Protein AF-A0A951ANA3-F1 (afdb_monomer_lite)

Radius of gyration: 14.76 Å; chains: 1; bounding box: 33×22×39 Å

pLDDT: mean 92.09, std 9.05, range [45.47, 97.69]

Foldseek 3Di:
DDDADPLLLLQL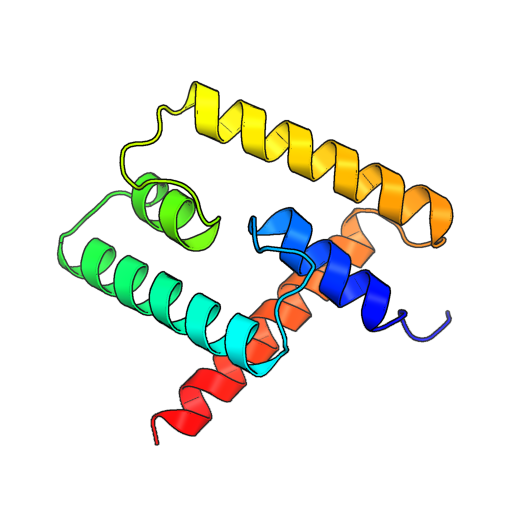LCLQLVHDSPDDPVRVLVLQVVLVVVLVVCVVVVHDPQLSSCSRSVHDSPDDPVRVVVSNVVSVVVLVVSCVVRVDDSVRSVVSNVVVSVVSVVVVVVVVD

Sequence (113 aa):
MGIPDAYLVRTAFLTKYGYSPDLTYDEILCEFQRRYDRAQTLRAENAGLHRMMLIIEGMTESAPKEEAAREREVRKLRLRGLTEKSGYGVTELDQMVEGYAARLEAEWIQRMR

Structure (mmCIF, N/CA/C/O backbone):
data_AF-A0A951ANA3-F1
#
_entry.id   AF-A0A951ANA3-F1
#
loop_
_atom_site.group_PDB
_atom_site.id
_atom_site.type_symbol
_atom_site.label_atom_id
_atom_site.label_alt_id
_atom_site.label_comp_id
_atom_site.label_asym_id
_atom_site.label_entity_id
_atom_site.label_seq_id
_atom_site.pdbx_PDB_ins_code
_atom_site.Cartn_x
_atom_site.Cartn_y
_atom_site.Cartn_z
_atom_site.occupancy
_atom_site.B_iso_or_equiv
_atom_site.auth_seq_id
_atom_site.auth_comp_id
_atom_site.auth_asym_id
_atom_site.auth_atom_id
_atom_site.pdbx_PDB_model_num
ATOM 1 N N . MET A 1 1 ? -16.125 -13.824 18.772 1.00 45.47 1 MET A N 1
ATOM 2 C CA . MET A 1 1 ? -15.296 -12.882 17.993 1.00 45.47 1 MET A CA 1
ATOM 3 C C . MET A 1 1 ? -16.221 -12.189 17.011 1.00 45.47 1 MET A C 1
ATOM 5 O O . MET A 1 1 ? -16.972 -12.886 16.341 1.00 45.47 1 MET A O 1
ATOM 9 N N . GLY A 1 2 ? -16.288 -10.856 17.048 1.00 52.50 2 GLY A N 1
ATOM 10 C CA . GLY A 1 2 ? -17.157 -10.083 16.156 1.00 52.50 2 GLY A CA 1
ATOM 11 C C . GLY A 1 2 ? -16.648 -10.130 14.717 1.00 52.50 2 GLY A C 1
ATOM 12 O O . GLY A 1 2 ? -15.472 -10.394 14.488 1.00 52.50 2 GLY A O 1
ATOM 13 N N . ILE A 1 3 ? -17.534 -9.901 13.750 1.00 57.34 3 ILE A N 1
ATOM 14 C CA . ILE A 1 3 ? -17.121 -9.685 12.361 1.00 57.34 3 ILE A CA 1
ATOM 15 C C . ILE A 1 3 ? -16.296 -8.385 12.342 1.00 57.34 3 ILE A C 1
ATOM 17 O O . ILE A 1 3 ? -16.769 -7.385 12.893 1.00 57.34 3 ILE A O 1
ATOM 21 N N . PRO A 1 4 ? -15.084 -8.375 11.761 1.00 62.31 4 PRO A N 1
ATOM 22 C CA . PRO A 1 4 ? -14.283 -7.164 11.645 1.00 62.31 4 PRO A CA 1
ATOM 23 C C . PRO A 1 4 ? -15.065 -6.074 10.940 1.00 62.31 4 PRO A C 1
ATOM 25 O O . PRO A 1 4 ? -15.692 -6.319 9.908 1.00 62.31 4 PRO A O 1
ATOM 28 N N . ASP A 1 5 ? -15.011 -4.866 1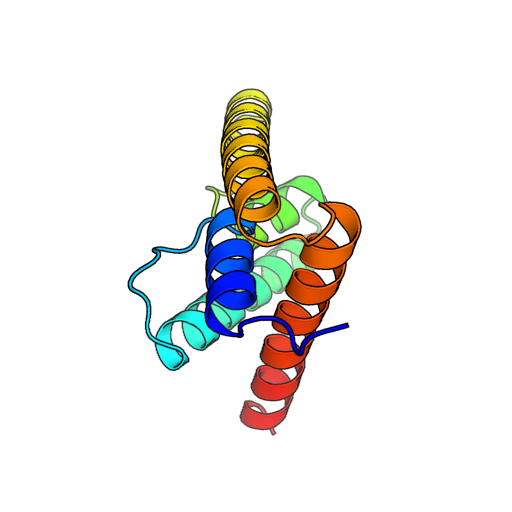1.493 1.00 81.94 5 ASP A N 1
ATOM 29 C CA . ASP A 1 5 ? -15.599 -3.709 10.845 1.00 81.94 5 ASP A CA 1
ATOM 30 C C . ASP A 1 5 ? -14.909 -3.516 9.484 1.00 81.94 5 ASP A C 1
ATOM 32 O O . ASP A 1 5 ? -13.702 -3.265 9.406 1.00 81.94 5 ASP A O 1
ATOM 36 N N . ALA A 1 6 ? -15.667 -3.666 8.395 1.00 87.06 6 ALA A N 1
ATOM 37 C CA . ALA A 1 6 ? -15.162 -3.487 7.037 1.00 87.06 6 ALA A CA 1
ATOM 38 C C . ALA A 1 6 ? -14.507 -2.105 6.862 1.00 87.06 6 ALA A C 1
ATOM 40 O O . ALA A 1 6 ? -13.539 -1.965 6.107 1.00 87.06 6 ALA A O 1
ATOM 41 N N . TYR A 1 7 ? -14.982 -1.104 7.608 1.00 90.69 7 TYR A N 1
ATOM 42 C CA . TYR A 1 7 ? -14.391 0.224 7.652 1.00 90.69 7 TYR A CA 1
ATOM 43 C C . TYR A 1 7 ? -12.991 0.223 8.284 1.00 90.69 7 TYR A C 1
ATOM 45 O O . TYR A 1 7 ? -12.081 0.865 7.750 1.00 90.69 7 TYR A O 1
ATOM 53 N N . LEU A 1 8 ? -12.777 -0.531 9.368 1.00 93.12 8 LEU A N 1
ATOM 54 C CA . LEU A 1 8 ? -11.465 -0.678 10.008 1.00 93.12 8 LEU A CA 1
ATOM 55 C C . LEU A 1 8 ? -10.457 -1.321 9.054 1.00 93.12 8 LEU A C 1
ATOM 57 O O . LEU A 1 8 ? -9.361 -0.790 8.877 1.00 93.12 8 LEU A O 1
ATOM 61 N N . VAL A 1 9 ? -10.835 -2.431 8.412 1.00 95.00 9 VAL A N 1
ATOM 62 C CA . VAL A 1 9 ? -9.948 -3.153 7.484 1.00 95.00 9 VAL A CA 1
ATOM 63 C C . VAL A 1 9 ? -9.595 -2.274 6.285 1.00 95.00 9 VAL A C 1
ATOM 65 O O . VAL A 1 9 ? -8.421 -2.174 5.929 1.00 95.00 9 VAL A O 1
ATOM 68 N N . ARG A 1 10 ? -10.579 -1.572 5.704 1.00 95.38 10 ARG A N 1
ATOM 69 C CA . ARG A 1 10 ? -10.335 -0.602 4.627 1.00 95.38 10 ARG A CA 1
ATOM 70 C C . ARG A 1 10 ? -9.378 0.496 5.090 1.00 95.38 10 ARG A C 1
ATOM 72 O O . ARG A 1 10 ? -8.385 0.758 4.425 1.00 95.38 10 ARG A O 1
ATOM 79 N N . THR A 1 11 ? -9.634 1.114 6.239 1.00 95.69 11 THR A N 1
ATOM 80 C CA . THR A 1 11 ? -8.791 2.201 6.770 1.00 95.69 11 THR A CA 1
ATOM 81 C C . THR A 1 11 ? -7.354 1.736 7.013 1.00 95.69 11 THR A C 1
ATOM 83 O O . THR A 1 11 ? -6.398 2.440 6.674 1.00 95.69 11 THR A O 1
ATOM 86 N N . ALA A 1 12 ? -7.186 0.531 7.557 1.00 96.12 12 ALA A N 1
ATOM 87 C CA . ALA A 1 12 ? -5.883 -0.077 7.775 1.00 96.12 12 ALA A CA 1
ATOM 88 C C . ALA A 1 12 ? -5.162 -0.377 6.452 1.00 96.12 12 ALA A C 1
ATOM 90 O O . ALA A 1 12 ? -3.983 -0.052 6.322 1.00 96.12 12 ALA A O 1
ATOM 91 N N . PHE A 1 13 ? -5.867 -0.901 5.445 1.00 97.50 13 PHE A N 1
ATOM 92 C CA . PHE A 1 13 ? -5.321 -1.115 4.103 1.00 97.50 13 PHE A CA 1
ATOM 93 C C . PHE A 1 13 ? -4.816 0.195 3.486 1.00 97.50 13 PHE A C 1
ATOM 95 O O . PHE A 1 13 ? -3.652 0.281 3.087 1.00 97.50 13 PHE A O 1
ATOM 102 N N . LEU A 1 14 ? -5.648 1.242 3.486 1.00 97.69 14 LEU A N 1
ATOM 103 C CA . LEU A 1 14 ? -5.275 2.540 2.918 1.00 97.69 14 LEU A CA 1
ATOM 104 C C . LEU A 1 14 ? -4.068 3.136 3.644 1.00 97.69 14 LEU A C 1
ATOM 106 O O . LEU A 1 14 ? -3.155 3.658 3.011 1.00 97.69 14 LEU A O 1
ATOM 110 N N . THR A 1 15 ? -4.018 2.985 4.969 1.00 97.00 15 THR A N 1
ATOM 111 C CA . THR A 1 15 ? -2.882 3.434 5.780 1.00 97.00 15 THR A CA 1
ATOM 112 C C . THR A 1 15 ? -1.610 2.658 5.447 1.00 97.00 15 THR A C 1
ATOM 114 O O . THR A 1 15 ? -0.567 3.272 5.231 1.00 97.00 15 THR A O 1
ATOM 117 N N . LYS A 1 16 ? -1.675 1.321 5.395 1.00 96.88 16 LYS A N 1
ATOM 118 C CA . LYS A 1 16 ? -0.516 0.448 5.154 1.00 96.88 16 LYS A CA 1
ATOM 119 C C . LYS A 1 16 ? 0.128 0.746 3.802 1.00 96.88 16 LYS A C 1
ATOM 121 O O . LYS A 1 16 ? 1.336 0.974 3.725 1.00 96.88 16 LYS A O 1
ATOM 126 N N . TYR A 1 17 ? -0.689 0.814 2.757 1.00 97.56 17 TYR A N 1
ATOM 127 C CA . TYR A 1 17 ? -0.208 0.995 1.392 1.00 97.56 17 TYR A CA 1
ATOM 128 C C . TYR A 1 17 ? -0.213 2.456 0.923 1.00 97.56 17 TYR A C 1
ATOM 130 O O . TYR A 1 17 ? -0.015 2.706 -0.259 1.00 97.56 17 TYR A O 1
ATOM 138 N N . GLY A 1 18 ? -0.424 3.436 1.806 1.00 96.75 18 GLY A N 1
ATOM 139 C CA . GLY A 1 18 ? -0.285 4.854 1.451 1.00 96.75 18 GLY A CA 1
ATOM 140 C C . GLY A 1 18 ? -1.291 5.336 0.402 1.00 96.75 18 GLY A C 1
ATOM 141 O O . GLY A 1 18 ? -0.921 6.016 -0.553 1.00 96.75 18 GLY A O 1
ATOM 142 N N . TYR A 1 19 ? -2.551 4.941 0.538 1.00 97.56 19 TYR A N 1
ATOM 143 C CA . TYR A 1 19 ? -3.655 5.480 -0.253 1.00 97.56 19 TYR A CA 1
ATOM 144 C C . TYR A 1 19 ? -4.270 6.690 0.462 1.00 97.56 19 TYR A C 1
ATOM 146 O O . TYR A 1 19 ? -4.185 6.811 1.687 1.00 97.56 19 TYR A O 1
ATOM 154 N N . SER A 1 20 ? -4.935 7.565 -0.295 1.00 95.44 20 SER A N 1
ATOM 155 C CA . SER A 1 20 ? -5.779 8.606 0.300 1.00 95.44 20 SER A CA 1
ATOM 156 C C . SER A 1 20 ? -6.980 7.964 1.024 1.00 95.44 20 SER A C 1
ATOM 158 O O . SER A 1 20 ? -7.570 7.018 0.491 1.00 95.44 20 SER A O 1
ATOM 160 N N . PRO A 1 21 ? -7.356 8.436 2.231 1.00 94.12 21 PRO A N 1
ATOM 161 C CA . PRO A 1 21 ? -8.473 7.870 2.998 1.00 94.12 21 PRO A CA 1
ATOM 162 C C . PRO A 1 21 ? -9.836 8.034 2.302 1.00 94.12 21 PRO A C 1
ATOM 164 O O . PRO A 1 21 ? -10.749 7.232 2.539 1.00 94.12 21 PRO A O 1
ATOM 167 N N . ASP A 1 22 ? -9.947 9.025 1.417 1.00 95.62 22 ASP A N 1
ATOM 168 C CA . ASP A 1 22 ? -11.203 9.455 0.796 1.00 95.62 22 ASP A CA 1
ATOM 169 C C . ASP A 1 22 ? -11.539 8.703 -0.502 1.00 95.62 22 ASP A C 1
ATOM 171 O O . ASP A 1 22 ? -12.609 8.908 -1.067 1.00 95.62 22 ASP A O 1
ATOM 175 N N . LEU A 1 23 ? -10.658 7.810 -0.972 1.00 95.81 23 LEU A N 1
ATOM 176 C CA . LEU A 1 23 ? -10.861 7.091 -2.233 1.00 95.81 23 LEU A CA 1
ATOM 177 C C . LEU A 1 23 ? -12.064 6.151 -2.173 1.00 95.81 23 LEU A C 1
ATOM 179 O O . LEU A 1 23 ? -12.160 5.283 -1.309 1.00 95.81 23 LEU A O 1
ATOM 183 N N . THR A 1 24 ? -12.952 6.237 -3.144 1.00 96.31 24 THR A N 1
ATOM 184 C CA . THR A 1 24 ? -14.004 5.244 -3.359 1.00 96.31 24 THR A CA 1
ATOM 185 C C . THR A 1 24 ? -13.420 3.856 -3.648 1.00 96.31 24 THR A C 1
ATOM 187 O O . THR A 1 24 ? -12.230 3.694 -3.918 1.00 96.31 24 THR A O 1
ATOM 190 N N . TYR A 1 25 ? -14.256 2.818 -3.585 1.00 94.12 25 TYR A N 1
ATOM 191 C CA . TYR A 1 25 ? -13.808 1.453 -3.871 1.00 94.12 25 TYR A CA 1
ATOM 192 C C . TYR A 1 25 ? -13.232 1.301 -5.287 1.00 94.12 25 TYR A C 1
ATOM 194 O O . TYR A 1 25 ? -12.159 0.725 -5.448 1.00 94.12 25 TYR A O 1
ATOM 202 N N . ASP A 1 26 ? -13.897 1.871 -6.294 1.00 94.44 26 ASP A N 1
ATOM 203 C CA . ASP A 1 26 ? -13.415 1.818 -7.676 1.00 94.44 26 ASP A CA 1
ATOM 204 C C . ASP A 1 26 ? -12.089 2.571 -7.847 1.00 94.44 26 ASP A C 1
ATOM 206 O O . ASP A 1 26 ? -11.195 2.090 -8.539 1.00 94.44 26 ASP A O 1
ATOM 210 N N . GLU A 1 27 ? -11.907 3.710 -7.172 1.00 96.94 27 GLU A N 1
ATOM 211 C CA . GLU A 1 27 ? -10.627 4.429 -7.184 1.00 96.94 27 GLU A CA 1
ATOM 212 C C . GLU A 1 27 ? -9.507 3.628 -6.510 1.00 96.94 27 GLU A C 1
ATOM 214 O O . GLU A 1 27 ? -8.382 3.607 -7.012 1.00 96.94 27 GLU A O 1
ATOM 219 N N . ILE A 1 28 ? -9.809 2.930 -5.408 1.00 97.38 28 ILE A N 1
ATOM 220 C CA . ILE A 1 28 ? -8.864 2.011 -4.762 1.00 97.38 28 ILE A CA 1
ATOM 221 C C . ILE A 1 28 ? -8.454 0.911 -5.740 1.00 97.38 28 ILE A C 1
ATOM 223 O O . ILE A 1 28 ? -7.263 0.632 -5.865 1.00 97.38 28 ILE A O 1
ATOM 227 N N . LEU A 1 29 ? -9.411 0.302 -6.441 1.00 96.00 29 LEU A N 1
ATOM 228 C CA . LEU A 1 29 ? -9.134 -0.778 -7.382 1.00 96.00 29 LEU A CA 1
ATOM 229 C C . LEU A 1 29 ? -8.315 -0.297 -8.590 1.00 96.00 29 LEU A C 1
ATOM 231 O O . LEU A 1 29 ? -7.346 -0.954 -8.967 1.00 96.00 29 LEU A O 1
ATOM 235 N N . CYS A 1 30 ? -8.644 0.868 -9.155 1.00 95.81 30 CYS A N 1
ATOM 236 C CA . CYS A 1 30 ? -7.880 1.483 -10.243 1.00 95.81 30 CYS A CA 1
ATOM 237 C C . CYS A 1 30 ? -6.430 1.776 -9.831 1.00 95.81 30 CYS A C 1
ATOM 239 O O . CYS A 1 30 ? -5.491 1.479 -10.572 1.00 95.81 30 CYS A O 1
ATOM 241 N N . GLU A 1 31 ? -6.228 2.340 -8.641 1.00 97.12 31 GLU A N 1
ATOM 242 C CA . GLU A 1 31 ? -4.894 2.639 -8.119 1.00 97.12 31 GLU A CA 1
ATOM 243 C C . GLU A 1 31 ? -4.117 1.358 -7.774 1.00 97.12 31 GLU A C 1
ATOM 245 O O . GLU A 1 31 ? -2.917 1.273 -8.049 1.00 97.12 31 GLU A O 1
ATOM 250 N N . PHE A 1 32 ? -4.797 0.340 -7.240 1.00 96.88 32 PHE A N 1
ATOM 251 C CA . PHE A 1 32 ? -4.225 -0.985 -7.010 1.00 96.88 32 PHE A CA 1
ATOM 252 C C . PHE A 1 32 ? -3.701 -1.577 -8.317 1.00 96.88 32 P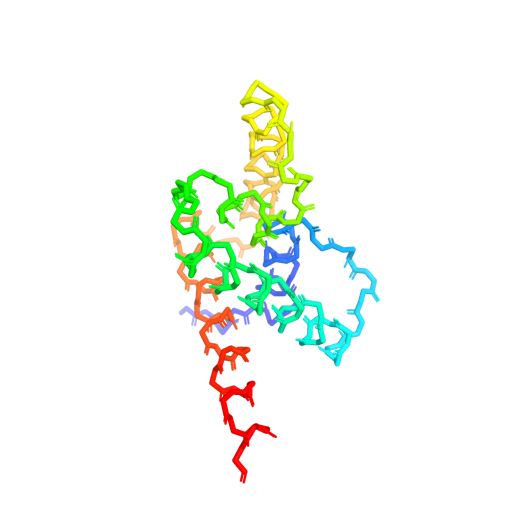HE A C 1
ATOM 254 O O . PHE A 1 32 ? -2.515 -1.896 -8.412 1.00 96.88 32 PHE A O 1
ATOM 261 N N . GLN A 1 33 ? -4.543 -1.629 -9.351 1.00 95.50 33 GLN A N 1
ATOM 262 C CA . GLN A 1 33 ? -4.152 -2.106 -10.673 1.00 95.50 33 GLN A CA 1
ATOM 263 C C . GLN A 1 33 ? -2.956 -1.318 -11.222 1.00 95.50 33 GLN A C 1
ATOM 265 O O . GLN A 1 33 ? -1.938 -1.911 -11.573 1.00 95.50 33 GLN A O 1
ATOM 270 N N . ARG A 1 34 ? -3.018 0.021 -11.210 1.00 95.88 34 ARG A N 1
ATOM 271 C CA . ARG A 1 34 ? -1.938 0.885 -11.716 1.00 95.88 34 ARG A CA 1
ATOM 272 C C . ARG A 1 34 ? -0.587 0.570 -11.069 1.00 95.88 34 ARG A C 1
ATOM 274 O O . ARG A 1 34 ? 0.445 0.556 -11.745 1.00 95.88 34 ARG A O 1
ATOM 281 N N . ARG A 1 35 ? -0.571 0.338 -9.754 1.00 96.81 35 ARG A N 1
ATOM 282 C CA . ARG A 1 35 ? 0.656 0.018 -9.009 1.00 96.81 35 ARG A CA 1
ATOM 283 C C . ARG A 1 35 ? 1.177 -1.375 -9.338 1.00 96.81 35 ARG A C 1
ATOM 285 O O . ARG A 1 35 ? 2.384 -1.527 -9.524 1.00 96.81 35 ARG A O 1
ATOM 292 N N . TYR A 1 36 ? 0.301 -2.371 -9.438 1.00 94.88 36 TYR A N 1
ATOM 293 C CA . TYR A 1 36 ? 0.701 -3.738 -9.770 1.00 94.88 36 TYR A CA 1
ATOM 294 C C . TYR A 1 36 ? 1.170 -3.868 -11.224 1.00 94.88 36 TYR A C 1
ATOM 296 O O . TYR A 1 36 ? 2.210 -4.480 -11.457 1.00 94.88 36 TYR A O 1
ATOM 304 N N . ASP A 1 37 ? 0.518 -3.201 -12.178 1.00 94.75 37 ASP A N 1
ATOM 305 C CA . ASP A 1 37 ? 0.963 -3.121 -13.577 1.00 94.75 37 ASP A CA 1
ATOM 306 C C . ASP A 1 37 ? 2.362 -2.493 -13.682 1.00 94.75 37 ASP A C 1
ATOM 308 O O . ASP A 1 37 ? 3.263 -3.002 -14.365 1.00 94.75 37 ASP A O 1
ATOM 312 N N . ARG A 1 38 ? 2.603 -1.405 -12.933 1.00 96.50 38 ARG A N 1
ATOM 313 C CA . ARG A 1 38 ? 3.933 -0.785 -12.878 1.00 96.50 38 ARG A CA 1
ATOM 314 C C . ARG A 1 38 ? 4.964 -1.700 -12.216 1.00 96.50 38 ARG A C 1
ATOM 316 O O . ARG A 1 38 ? 6.085 -1.791 -12.716 1.00 96.50 38 ARG A O 1
ATOM 323 N N . ALA A 1 39 ? 4.611 -2.401 -11.139 1.00 95.50 39 ALA A N 1
ATOM 324 C CA . ALA A 1 39 ? 5.495 -3.373 -10.499 1.00 95.50 39 ALA A CA 1
ATOM 325 C C . ALA A 1 39 ? 5.839 -4.547 -11.436 1.00 95.50 39 ALA A C 1
ATOM 327 O O . ALA A 1 39 ? 6.990 -4.983 -11.468 1.00 95.50 39 ALA A O 1
ATOM 328 N N . GLN A 1 40 ? 4.892 -5.017 -12.253 1.00 94.44 40 GLN A N 1
ATOM 329 C CA . GLN A 1 40 ? 5.143 -6.035 -13.278 1.00 94.44 40 GLN A CA 1
ATOM 330 C C . GLN A 1 40 ? 6.084 -5.531 -14.376 1.00 94.44 40 GLN A C 1
ATOM 332 O O . GLN A 1 40 ? 7.005 -6.250 -14.763 1.00 94.44 40 GLN A O 1
ATOM 337 N N . THR A 1 41 ? 5.915 -4.285 -14.825 1.00 96.38 41 THR A N 1
ATOM 338 C CA . THR A 1 41 ? 6.836 -3.658 -15.788 1.00 96.38 41 THR A CA 1
ATOM 339 C C . THR A 1 41 ? 8.251 -3.591 -15.210 1.00 96.38 41 THR A C 1
ATOM 341 O O . THR A 1 41 ? 9.204 -4.036 -15.842 1.00 96.38 41 THR A O 1
ATOM 344 N N . LEU A 1 42 ? 8.388 -3.142 -13.958 1.00 96.00 42 LEU A N 1
ATOM 345 C CA . LEU A 1 42 ? 9.670 -3.119 -13.249 1.00 96.00 42 LEU A CA 1
ATOM 346 C C . LEU A 1 42 ? 10.293 -4.513 -13.117 1.00 96.00 42 LEU A C 1
ATOM 348 O O . LEU A 1 42 ? 11.503 -4.667 -13.272 1.00 96.00 42 LEU A O 1
ATOM 352 N N . ARG A 1 43 ? 9.479 -5.542 -12.865 1.00 95.62 43 ARG A N 1
ATOM 353 C CA . ARG A 1 43 ? 9.946 -6.931 -12.839 1.00 95.62 43 ARG A CA 1
ATOM 354 C C . ARG A 1 43 ? 10.509 -7.363 -14.194 1.00 95.62 43 ARG A C 1
ATOM 356 O O . ARG A 1 43 ? 11.569 -7.982 -14.224 1.00 95.62 43 ARG A O 1
ATOM 363 N N . ALA A 1 44 ? 9.826 -7.037 -15.292 1.00 96.75 44 ALA A N 1
ATOM 364 C CA . ALA A 1 44 ? 10.287 -7.337 -16.650 1.00 96.75 44 ALA A CA 1
ATOM 365 C C . ALA A 1 44 ? 11.589 -6.590 -17.004 1.00 96.75 44 ALA A C 1
ATOM 367 O O . ALA A 1 44 ? 12.438 -7.123 -17.714 1.00 96.75 44 ALA A O 1
ATOM 368 N N . GLU A 1 45 ? 11.789 -5.399 -16.437 1.00 96.56 45 GLU A N 1
ATOM 369 C CA . GLU A 1 45 ? 13.028 -4.614 -16.523 1.00 96.56 45 GLU A CA 1
ATOM 370 C C . GLU A 1 45 ? 14.153 -5.127 -15.592 1.00 96.56 45 GLU A C 1
ATOM 372 O O . GLU A 1 45 ? 15.214 -4.510 -15.509 1.00 96.56 45 GLU A O 1
ATOM 377 N N . ASN A 1 46 ? 13.958 -6.247 -14.882 1.00 95.50 46 ASN A N 1
ATOM 378 C CA . ASN A 1 46 ? 14.878 -6.785 -13.868 1.00 95.50 46 ASN A CA 1
ATOM 379 C C . ASN A 1 46 ? 15.175 -5.809 -12.713 1.00 95.50 46 ASN A C 1
ATOM 381 O O . ASN A 1 46 ? 16.255 -5.831 -12.114 1.00 95.50 46 ASN A O 1
ATOM 385 N N . ALA A 1 47 ? 14.219 -4.944 -12.367 1.00 93.88 47 ALA A N 1
ATOM 386 C CA . ALA A 1 47 ? 14.344 -4.092 -11.196 1.00 93.88 47 ALA A CA 1
ATOM 387 C C . ALA A 1 47 ? 14.378 -4.931 -9.907 1.00 93.88 47 ALA A C 1
ATOM 389 O O . ALA A 1 47 ? 13.679 -5.934 -9.755 1.00 93.88 47 ALA A O 1
ATOM 390 N N . GLY A 1 48 ? 15.172 -4.485 -8.933 1.00 92.94 48 GLY A N 1
ATOM 391 C CA . GLY A 1 48 ? 15.224 -5.126 -7.623 1.00 92.94 48 GLY A CA 1
ATOM 392 C C . GLY A 1 48 ? 13.894 -5.028 -6.869 1.00 92.94 48 GLY A C 1
ATOM 393 O O . GLY A 1 48 ? 13.166 -4.040 -6.996 1.00 92.94 48 GLY A O 1
ATOM 394 N N . LEU A 1 49 ? 13.630 -6.016 -6.005 1.00 92.75 49 LEU A N 1
ATOM 395 C CA . LEU A 1 49 ? 12.418 -6.107 -5.175 1.00 92.75 49 LEU A CA 1
ATOM 396 C C . LEU A 1 49 ? 12.082 -4.802 -4.446 1.00 92.75 49 LEU A C 1
ATOM 398 O O . LEU A 1 49 ? 10.921 -4.420 -4.361 1.00 92.75 49 LEU A O 1
ATOM 402 N N . HIS A 1 50 ? 13.101 -4.085 -3.975 1.00 93.00 50 HIS A N 1
ATOM 403 C CA . HIS A 1 50 ? 12.918 -2.809 -3.297 1.00 93.00 50 HIS A CA 1
ATOM 404 C C . HIS A 1 50 ? 12.139 -1.780 -4.135 1.00 93.00 50 HIS A C 1
ATOM 406 O O . HIS A 1 50 ? 11.213 -1.174 -3.607 1.00 93.00 50 HIS A O 1
ATOM 412 N N . ARG A 1 51 ? 12.454 -1.620 -5.430 1.00 95.06 51 ARG A N 1
ATOM 413 C CA . ARG A 1 51 ? 11.758 -0.665 -6.318 1.00 95.06 51 ARG A CA 1
ATOM 414 C C . ARG A 1 51 ? 10.303 -1.066 -6.539 1.00 95.06 51 ARG A C 1
ATOM 416 O O . ARG A 1 51 ? 9.426 -0.212 -6.490 1.00 95.06 51 ARG A O 1
ATOM 423 N N . MET A 1 52 ? 10.042 -2.361 -6.721 1.00 96.06 52 MET A N 1
ATOM 424 C CA . MET A 1 52 ? 8.673 -2.874 -6.847 1.00 96.06 52 MET A CA 1
ATOM 425 C C . MET A 1 52 ? 7.856 -2.605 -5.576 1.00 96.06 52 MET A C 1
ATOM 427 O O . MET A 1 52 ? 6.726 -2.134 -5.664 1.00 96.06 52 MET A O 1
ATOM 431 N N . MET A 1 53 ? 8.449 -2.830 -4.398 1.00 95.50 53 MET A N 1
ATOM 432 C CA . MET A 1 53 ? 7.786 -2.566 -3.118 1.00 95.50 53 MET A CA 1
ATOM 433 C C . MET A 1 53 ? 7.463 -1.085 -2.918 1.00 95.50 53 MET A C 1
ATOM 435 O O . MET A 1 53 ? 6.368 -0.782 -2.458 1.00 95.50 53 MET A O 1
ATOM 439 N N . LEU A 1 54 ? 8.361 -0.169 -3.305 1.00 97.06 54 LEU A N 1
ATOM 440 C CA . LEU A 1 54 ? 8.086 1.272 -3.233 1.00 97.06 54 LEU A CA 1
ATOM 441 C C . LEU A 1 54 ? 6.817 1.631 -4.013 1.00 97.06 54 LEU A C 1
ATOM 443 O O . LEU A 1 54 ? 5.937 2.288 -3.469 1.00 97.06 54 LEU A O 1
ATOM 447 N N . ILE A 1 55 ? 6.680 1.130 -5.243 1.00 97.44 55 ILE A N 1
ATOM 448 C CA . ILE A 1 55 ? 5.493 1.377 -6.070 1.00 97.44 55 ILE A CA 1
ATOM 449 C C . ILE A 1 55 ? 4.220 0.810 -5.431 1.00 97.44 55 ILE A C 1
ATOM 451 O O . ILE A 1 55 ? 3.213 1.514 -5.351 1.00 97.44 55 ILE A O 1
ATOM 455 N N . ILE A 1 56 ? 4.253 -0.438 -4.954 1.00 96.44 56 ILE A N 1
ATOM 456 C CA . ILE A 1 56 ? 3.091 -1.086 -4.317 1.00 96.44 56 ILE A CA 1
ATOM 457 C C . ILE A 1 56 ? 2.644 -0.296 -3.075 1.00 96.44 56 ILE A C 1
ATOM 459 O O . ILE A 1 56 ? 1.453 -0.049 -2.875 1.00 96.44 56 ILE A O 1
ATOM 463 N N . GLU A 1 57 ? 3.601 0.177 -2.280 1.00 96.25 57 GLU A N 1
ATOM 464 C CA . GLU A 1 57 ? 3.374 0.986 -1.079 1.00 96.25 57 GLU A CA 1
ATOM 465 C C . GLU A 1 57 ? 3.037 2.461 -1.376 1.00 96.25 57 GLU A C 1
ATOM 467 O O . GLU A 1 57 ? 2.937 3.266 -0.444 1.00 96.25 57 GLU A O 1
ATOM 472 N N . GLY A 1 58 ? 2.871 2.840 -2.648 1.00 96.06 58 GLY A N 1
ATOM 473 C CA . GLY A 1 58 ? 2.492 4.197 -3.049 1.00 96.06 58 GLY A CA 1
ATOM 474 C C . GLY A 1 58 ? 3.605 5.229 -2.896 1.00 96.06 58 GLY A C 1
ATOM 475 O O . GLY A 1 58 ? 3.327 6.420 -2.797 1.00 96.06 58 GLY A O 1
ATOM 476 N N . MET A 1 59 ? 4.857 4.783 -2.838 1.00 96.44 59 MET A N 1
ATOM 477 C CA . MET A 1 59 ? 6.040 5.633 -2.771 1.00 96.44 59 MET A CA 1
ATOM 478 C C . MET A 1 59 ? 6.645 5.839 -4.159 1.00 96.44 59 MET A C 1
ATOM 480 O O . MET A 1 59 ? 6.457 5.043 -5.083 1.00 96.44 59 MET A O 1
ATOM 484 N N . THR A 1 60 ? 7.424 6.907 -4.297 1.00 94.00 60 THR A N 1
ATOM 485 C CA . THR A 1 60 ? 8.200 7.177 -5.505 1.00 94.00 60 THR A CA 1
ATOM 486 C C . THR A 1 60 ? 9.229 6.073 -5.728 1.00 94.00 60 THR A C 1
ATOM 488 O O . THR A 1 60 ? 9.900 5.629 -4.801 1.00 94.00 60 THR A O 1
ATOM 491 N N . GLU A 1 61 ? 9.410 5.662 -6.978 1.00 92.44 61 GLU A N 1
ATOM 492 C CA . GLU A 1 61 ? 10.333 4.581 -7.339 1.00 92.44 61 GLU A CA 1
ATOM 493 C C . GLU A 1 61 ? 11.800 4.859 -6.960 1.00 92.44 61 GLU A C 1
ATOM 495 O O . GLU A 1 61 ? 12.578 3.939 -6.713 1.00 92.44 61 GLU A O 1
ATOM 500 N N . SER A 1 62 ? 12.166 6.142 -6.926 1.00 92.44 62 SER A N 1
ATOM 501 C CA . SER A 1 62 ? 13.488 6.661 -6.570 1.00 92.44 62 SER A CA 1
ATOM 502 C C . SER A 1 62 ? 13.599 7.099 -5.107 1.00 92.44 62 SER A C 1
ATOM 504 O O . SER A 1 62 ? 14.603 7.710 -4.739 1.00 92.44 62 SER A O 1
ATOM 506 N N . ALA A 1 63 ? 12.589 6.822 -4.273 1.00 93.88 63 ALA A N 1
ATOM 507 C CA . ALA A 1 63 ? 12.589 7.245 -2.878 1.00 93.88 63 ALA A CA 1
ATOM 508 C C . ALA A 1 63 ? 13.827 6.694 -2.136 1.00 93.88 63 ALA A C 1
ATOM 510 O O . ALA A 1 63 ? 14.098 5.487 -2.191 1.00 93.88 63 ALA A O 1
ATOM 511 N N . PRO A 1 64 ? 14.582 7.544 -1.415 1.00 93.88 64 PRO A N 1
ATOM 512 C CA . PRO A 1 64 ? 15.678 7.093 -0.571 1.00 93.88 64 PRO A CA 1
ATOM 513 C C . PRO A 1 64 ? 15.204 6.075 0.471 1.00 93.88 64 PRO A C 1
ATOM 515 O O . PRO A 1 64 ? 14.131 6.213 1.062 1.00 93.88 64 PRO A O 1
ATOM 518 N N . LYS A 1 65 ? 16.042 5.075 0.771 1.00 93.06 65 LYS A N 1
ATOM 519 C CA . LYS A 1 65 ? 15.717 4.013 1.743 1.00 93.06 65 LYS A CA 1
ATOM 520 C C . LYS A 1 65 ? 15.282 4.559 3.104 1.00 93.06 65 LYS A C 1
ATOM 522 O O . LYS A 1 65 ? 14.378 4.007 3.721 1.00 93.06 65 LYS A O 1
ATOM 527 N N . GLU A 1 66 ? 15.921 5.629 3.562 1.00 95.38 66 GLU A N 1
ATOM 528 C CA . GLU A 1 66 ? 15.641 6.282 4.845 1.00 95.38 66 GLU A CA 1
ATOM 529 C C . GLU A 1 66 ? 14.286 6.994 4.857 1.00 95.38 66 GLU A C 1
ATOM 531 O O . GLU A 1 66 ? 13.598 7.010 5.875 1.00 95.38 66 GLU A O 1
ATOM 536 N N . GLU A 1 67 ? 13.879 7.582 3.733 1.00 95.25 67 GLU A N 1
ATOM 537 C CA . GLU A 1 67 ? 12.552 8.176 3.579 1.00 95.25 67 GLU A CA 1
ATOM 538 C C . GLU A 1 67 ? 11.478 7.089 3.588 1.00 95.25 67 GLU A C 1
ATOM 540 O O . GLU A 1 67 ? 10.559 7.145 4.403 1.00 95.25 67 GLU A O 1
ATOM 545 N N . ALA A 1 68 ? 11.666 6.033 2.792 1.00 95.81 68 ALA A N 1
ATOM 546 C CA . ALA A 1 68 ? 10.757 4.893 2.768 1.00 95.81 68 ALA A CA 1
ATOM 547 C C . ALA A 1 68 ? 10.638 4.211 4.143 1.00 95.81 68 ALA A C 1
ATOM 549 O O . ALA A 1 68 ? 9.548 3.832 4.566 1.00 95.81 68 ALA A O 1
ATOM 550 N N . ALA A 1 69 ? 11.748 4.066 4.874 1.00 96.25 69 ALA A N 1
ATOM 551 C CA . ALA A 1 69 ? 11.744 3.507 6.224 1.00 96.25 69 ALA A CA 1
ATOM 552 C C . ALA A 1 69 ? 10.973 4.392 7.216 1.00 96.25 69 ALA A C 1
ATOM 554 O O . ALA A 1 69 ? 10.159 3.876 7.984 1.00 96.25 69 ALA A O 1
ATOM 555 N N . ARG A 1 70 ? 11.185 5.715 7.178 1.00 97.00 70 ARG A N 1
ATOM 556 C CA . ARG A 1 70 ? 10.444 6.667 8.020 1.00 97.00 70 ARG A CA 1
ATOM 557 C C . ARG A 1 70 ? 8.947 6.614 7.738 1.00 97.00 70 ARG A C 1
ATOM 559 O O . ARG A 1 70 ? 8.161 6.515 8.675 1.00 97.00 70 ARG A O 1
ATOM 566 N N . GLU A 1 71 ? 8.563 6.606 6.468 1.00 96.75 71 GLU A N 1
ATOM 567 C CA . GLU A 1 71 ? 7.163 6.531 6.053 1.00 96.75 71 GLU A CA 1
ATOM 568 C C . GLU A 1 71 ? 6.495 5.225 6.525 1.00 96.75 71 GLU A C 1
ATOM 570 O O . GLU A 1 71 ? 5.401 5.250 7.094 1.00 96.75 71 GLU A O 1
ATOM 575 N N . ARG A 1 72 ? 7.178 4.077 6.392 1.00 96.38 72 ARG A N 1
ATOM 576 C CA . ARG A 1 72 ? 6.687 2.792 6.927 1.00 96.38 72 ARG A CA 1
ATOM 577 C C . ARG A 1 72 ? 6.496 2.827 8.445 1.00 96.38 72 ARG A C 1
ATOM 579 O O . ARG A 1 72 ? 5.473 2.346 8.932 1.00 96.38 72 ARG A O 1
ATOM 586 N N . GLU A 1 73 ? 7.428 3.409 9.202 1.00 97.25 73 GLU A N 1
ATOM 587 C CA . GLU A 1 73 ? 7.288 3.515 10.663 1.00 97.25 73 GLU A CA 1
ATOM 588 C C . GLU A 1 73 ? 6.141 4.453 11.070 1.00 97.25 73 GLU A C 1
ATOM 590 O O . GLU A 1 73 ? 5.374 4.119 11.974 1.00 97.25 73 GLU A O 1
ATOM 595 N N . VAL A 1 74 ? 5.934 5.570 10.363 1.00 96.94 74 VAL A N 1
ATOM 596 C CA . VAL A 1 74 ? 4.769 6.447 10.587 1.00 96.94 74 VAL A CA 1
ATOM 597 C C . VAL A 1 74 ? 3.461 5.682 10.368 1.00 96.94 74 VAL A C 1
ATOM 599 O O . VAL A 1 74 ? 2.560 5.734 11.210 1.00 96.94 74 VAL A O 1
ATOM 602 N N . ARG A 1 75 ? 3.349 4.925 9.271 1.00 95.81 75 ARG A N 1
ATOM 603 C CA . ARG A 1 75 ? 2.156 4.113 8.972 1.00 95.81 75 ARG A CA 1
ATOM 604 C C . ARG A 1 75 ? 1.936 3.019 10.012 1.00 95.81 75 ARG A C 1
ATOM 606 O O . ARG A 1 75 ? 0.812 2.821 10.464 1.00 95.81 75 ARG A O 1
ATOM 613 N N . LYS A 1 76 ? 3.002 2.364 10.466 1.00 94.69 76 LYS A N 1
ATOM 614 C CA . LYS A 1 76 ? 2.959 1.357 11.535 1.00 94.69 76 LYS A CA 1
ATOM 615 C C . LYS A 1 76 ? 2.457 1.931 12.860 1.00 94.69 76 LYS A C 1
ATOM 617 O O . LYS A 1 76 ? 1.659 1.283 13.532 1.00 94.69 76 LYS A O 1
ATOM 622 N N . LEU A 1 77 ? 2.870 3.146 13.230 1.00 94.88 77 LEU A N 1
ATOM 623 C CA . LEU A 1 77 ? 2.341 3.834 14.414 1.00 94.88 77 LEU A CA 1
ATOM 624 C C . LEU A 1 77 ? 0.846 4.146 14.269 1.00 94.88 77 LEU A C 1
ATOM 626 O O . LEU A 1 77 ? 0.080 3.908 15.202 1.00 94.88 77 LEU A O 1
ATOM 630 N N . ARG A 1 78 ? 0.409 4.605 13.090 1.00 93.75 78 ARG A N 1
ATOM 631 C CA . ARG A 1 78 ? -1.020 4.836 12.809 1.00 93.75 78 ARG A CA 1
ATOM 632 C C . ARG A 1 78 ? -1.839 3.549 12.923 1.00 93.75 78 ARG A C 1
ATOM 634 O O . ARG A 1 78 ? -2.885 3.555 13.564 1.00 93.75 78 ARG A O 1
ATOM 641 N N . LEU A 1 79 ? -1.342 2.442 12.367 1.00 93.25 79 LEU A N 1
ATOM 642 C CA . LEU A 1 79 ? -1.989 1.129 12.462 1.00 93.25 79 LEU A CA 1
ATOM 643 C C . LEU A 1 79 ? -2.114 0.649 13.915 1.00 93.25 79 LEU A C 1
ATOM 645 O O . LEU A 1 79 ? -3.170 0.153 14.299 1.00 93.25 79 LEU A O 1
ATOM 649 N N . ARG A 1 80 ? -1.087 0.860 14.750 1.00 91.75 80 ARG A N 1
ATOM 650 C CA . ARG A 1 80 ? -1.171 0.562 16.193 1.00 91.75 80 ARG A CA 1
ATOM 651 C C . ARG A 1 80 ? -2.297 1.348 16.871 1.00 91.75 80 ARG A C 1
ATOM 653 O O . ARG A 1 80 ? -3.112 0.754 17.573 1.00 91.75 80 ARG A O 1
ATOM 660 N N . GLY A 1 81 ? -2.420 2.640 16.570 1.00 90.94 81 GLY A N 1
ATOM 661 C CA . GLY A 1 81 ? -3.515 3.466 17.091 1.00 90.94 81 GLY A CA 1
ATOM 662 C C . GLY A 1 81 ? -4.915 3.003 16.655 1.00 90.94 81 GLY A C 1
ATOM 663 O O . GLY A 1 81 ? -5.880 3.193 17.396 1.00 90.94 81 GLY A O 1
ATOM 664 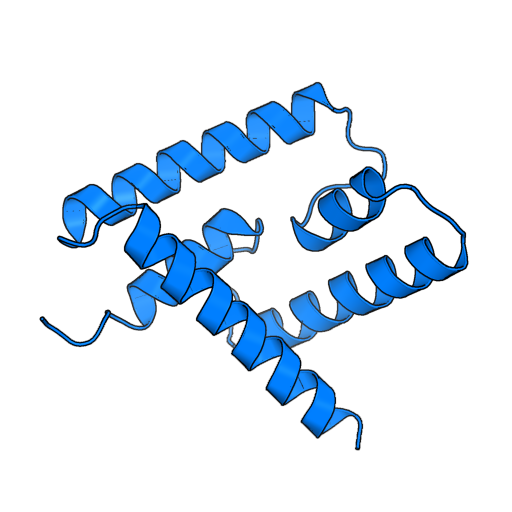N N . LEU A 1 82 ? -5.050 2.369 15.482 1.00 89.56 82 LEU A N 1
ATOM 665 C CA . LEU A 1 82 ? -6.310 1.741 15.056 1.00 89.56 82 LEU A CA 1
ATOM 666 C C . LEU A 1 82 ? -6.615 0.479 15.876 1.00 89.56 82 LEU A C 1
ATOM 668 O O . LEU A 1 82 ? -7.757 0.268 16.285 1.00 89.56 82 LEU A O 1
ATOM 672 N N . THR A 1 83 ? -5.599 -0.341 16.155 1.00 88.75 83 THR A N 1
ATOM 673 C CA . THR A 1 83 ? -5.773 -1.598 16.901 1.00 88.75 83 THR A CA 1
ATOM 674 C C . THR A 1 83 ? -6.208 -1.368 18.346 1.00 88.7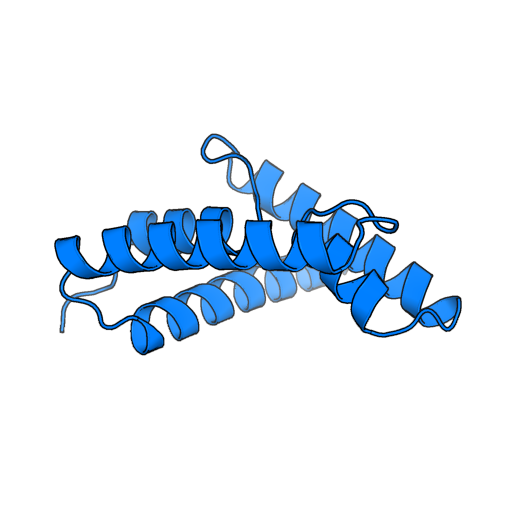5 83 THR A C 1
ATOM 676 O O . THR A 1 83 ? -7.160 -2.003 18.796 1.00 88.75 83 THR A O 1
ATOM 679 N N . GLU A 1 84 ? -5.632 -0.371 19.025 1.00 86.50 84 GLU A N 1
ATOM 680 C CA . GLU A 1 84 ? -5.958 -0.015 20.417 1.00 86.50 84 GLU A CA 1
ATOM 681 C C . GLU A 1 84 ? -7.446 0.297 20.635 1.00 86.50 84 GLU A C 1
ATOM 683 O O . GLU A 1 84 ? -7.999 0.001 21.691 1.00 86.50 84 GLU A O 1
ATOM 688 N N . LYS A 1 85 ? -8.115 0.863 19.625 1.00 77.00 85 LYS A N 1
ATOM 689 C CA . LYS A 1 85 ? -9.528 1.270 19.698 1.00 77.00 85 LYS A CA 1
ATOM 690 C C . LYS A 1 85 ? -10.508 0.184 19.263 1.00 77.00 85 LYS A C 1
ATOM 692 O O . LYS A 1 85 ? -11.709 0.342 19.454 1.00 77.00 85 LYS A O 1
ATOM 697 N N . SER A 1 86 ? -10.011 -0.879 18.640 1.00 79.62 86 SER A N 1
ATOM 698 C CA . SER A 1 86 ? -10.838 -1.854 17.923 1.00 79.62 86 SER A CA 1
ATOM 699 C C . SER A 1 86 ? -10.951 -3.212 18.615 1.00 79.62 86 SER A C 1
ATOM 701 O O . SER A 1 86 ? -11.817 -4.005 18.259 1.00 79.62 86 SER A O 1
ATOM 703 N N . GLY A 1 87 ? -10.083 -3.488 19.594 1.00 81.94 87 GLY A N 1
ATOM 704 C CA . GLY A 1 87 ? -10.009 -4.786 20.269 1.00 81.94 87 GLY A CA 1
ATOM 705 C C . GLY A 1 87 ? -9.293 -5.881 19.467 1.00 81.94 87 GLY A C 1
ATOM 706 O O . GLY A 1 87 ? -9.123 -6.978 19.992 1.00 81.94 87 GLY A O 1
ATOM 707 N N . TYR A 1 88 ? -8.846 -5.592 18.239 1.00 85.19 88 TYR A N 1
ATOM 708 C CA . TYR A 1 88 ? -8.052 -6.506 17.414 1.00 85.19 88 TYR A CA 1
ATOM 709 C C . TYR A 1 88 ? -6.557 -6.373 17.704 1.00 85.19 88 TYR A C 1
ATOM 711 O O . TYR A 1 88 ? -6.045 -5.278 17.946 1.00 85.19 88 TYR A O 1
ATOM 719 N N . GLY A 1 89 ? -5.834 -7.490 17.621 1.00 88.75 89 GLY A N 1
ATOM 720 C CA . GLY A 1 89 ? -4.373 -7.477 17.652 1.00 88.75 89 GLY A CA 1
ATOM 721 C C . GLY A 1 89 ? -3.774 -6.939 16.348 1.00 88.75 89 GLY A C 1
ATOM 722 O O . GLY A 1 89 ? -4.371 -7.053 15.279 1.00 88.75 89 GLY A O 1
ATOM 723 N N . VAL A 1 90 ? -2.546 -6.413 16.410 1.00 88.88 90 VAL A N 1
ATOM 724 C CA . VAL A 1 90 ? -1.819 -5.916 15.222 1.00 88.88 90 VAL A CA 1
ATOM 725 C C . VAL A 1 90 ? -1.690 -6.986 14.141 1.00 88.88 90 VAL A C 1
ATOM 727 O O . VAL A 1 90 ? -1.975 -6.713 12.981 1.00 88.88 90 VAL A O 1
ATOM 730 N N . THR A 1 91 ? -1.310 -8.208 14.517 1.00 91.06 91 THR A N 1
ATOM 731 C CA . THR A 1 91 ? -1.166 -9.330 13.577 1.00 91.06 91 THR A CA 1
ATOM 732 C C . THR A 1 91 ? -2.489 -9.712 12.921 1.00 91.06 91 THR A C 1
ATOM 734 O O . THR A 1 91 ? -2.522 -10.038 11.740 1.00 91.06 91 THR A O 1
ATOM 737 N N . GLU A 1 92 ? -3.584 -9.670 13.676 1.00 92.06 92 GLU A N 1
ATOM 738 C CA . GLU A 1 92 ? -4.910 -10.030 13.178 1.00 92.06 92 GLU A CA 1
ATOM 739 C C . GLU A 1 92 ? -5.415 -8.998 12.165 1.00 92.06 92 GLU A C 1
ATOM 741 O O . GLU A 1 92 ? -5.848 -9.360 11.071 1.00 92.06 92 GLU A O 1
ATOM 746 N N . LEU A 1 93 ? -5.269 -7.706 12.479 1.00 92.50 93 LEU A N 1
ATOM 747 C CA . LEU A 1 93 ? -5.595 -6.638 11.539 1.00 92.50 93 LEU A CA 1
ATOM 748 C C . LEU A 1 93 ? -4.734 -6.724 10.270 1.00 92.50 93 LEU A C 1
ATOM 750 O O . LEU A 1 93 ? -5.247 -6.530 9.171 1.00 92.50 93 LEU A O 1
ATOM 754 N N . ASP A 1 94 ? -3.447 -7.049 10.407 1.00 93.69 94 ASP A N 1
ATOM 755 C CA . ASP A 1 94 ? -2.539 -7.205 9.270 1.00 93.69 94 ASP A CA 1
ATOM 756 C C . ASP A 1 94 ? -2.991 -8.328 8.323 1.00 93.69 94 ASP A C 1
ATOM 758 O O . ASP A 1 94 ? -3.106 -8.108 7.119 1.00 93.69 94 ASP A O 1
ATOM 762 N N . GLN A 1 95 ? -3.364 -9.492 8.862 1.00 94.75 95 GLN A N 1
ATOM 763 C CA . GLN A 1 95 ? -3.912 -10.602 8.071 1.00 94.75 95 GLN A CA 1
ATOM 764 C C . GLN A 1 95 ? -5.198 -10.213 7.331 1.00 94.75 95 GLN A C 1
ATOM 766 O O . GLN A 1 95 ? -5.393 -10.589 6.174 1.00 94.75 95 GLN A O 1
ATOM 771 N N . MET A 1 96 ? -6.076 -9.434 7.968 1.00 95.06 96 MET A N 1
ATOM 772 C CA . MET A 1 96 ? -7.303 -8.947 7.329 1.00 95.06 96 MET A CA 1
ATOM 773 C C . MET A 1 96 ? -7.013 -7.950 6.204 1.00 95.06 96 MET A C 1
ATOM 775 O O . MET A 1 96 ? -7.707 -7.965 5.185 1.00 95.06 96 MET A O 1
ATOM 779 N N . VAL A 1 97 ? -5.990 -7.108 6.371 1.00 96.00 97 VAL A N 1
ATOM 780 C CA . VAL A 1 97 ? -5.516 -6.177 5.339 1.00 96.00 97 VAL A CA 1
ATOM 781 C C . VAL A 1 97 ? -4.941 -6.930 4.140 1.00 96.00 97 VAL A C 1
ATOM 783 O O . VAL A 1 97 ? -5.305 -6.611 3.009 1.00 96.00 97 VAL A O 1
ATOM 786 N N . GLU A 1 98 ? -4.126 -7.963 4.358 1.00 96.31 98 GLU A N 1
ATOM 787 C CA . GLU A 1 98 ? -3.637 -8.824 3.269 1.00 96.31 98 GLU A CA 1
ATOM 788 C C . GLU A 1 98 ? -4.793 -9.549 2.564 1.00 96.31 98 GLU A C 1
ATOM 790 O O . GLU A 1 98 ? -4.851 -9.609 1.337 1.00 96.31 98 GLU A O 1
ATOM 795 N N . GLY A 1 99 ? -5.792 -10.014 3.321 1.00 96.19 99 GLY A N 1
ATOM 796 C CA . GLY A 1 99 ? -7.017 -10.575 2.751 1.00 96.19 99 GLY A CA 1
ATOM 797 C C . GLY A 1 99 ? -7.823 -9.563 1.926 1.00 96.19 99 GLY A C 1
ATOM 798 O O . GLY A 1 99 ? -8.473 -9.943 0.953 1.00 96.19 99 GLY A O 1
ATOM 799 N N . TYR A 1 100 ? -7.795 -8.275 2.283 1.00 96.12 100 TYR A N 1
ATOM 800 C CA . TYR A 1 100 ? -8.397 -7.204 1.483 1.00 96.12 100 TYR A CA 1
ATOM 801 C C . TYR A 1 100 ? -7.633 -6.989 0.172 1.00 96.12 100 TYR A C 1
ATOM 803 O O . TYR A 1 100 ? -8.262 -6.925 -0.883 1.00 96.12 100 TYR A O 1
ATOM 811 N N . ALA A 1 101 ? -6.298 -6.954 0.221 1.00 96.38 101 ALA A N 1
ATOM 812 C CA . ALA A 1 101 ? -5.451 -6.855 -0.968 1.00 96.38 101 ALA A CA 1
ATOM 813 C C . ALA A 1 101 ? -5.679 -8.033 -1.934 1.00 96.38 101 ALA A C 1
ATOM 815 O O . ALA A 1 101 ? -5.885 -7.817 -3.125 1.00 96.38 101 ALA A O 1
ATOM 816 N N . ALA A 1 102 ? -5.754 -9.262 -1.415 1.00 95.50 102 ALA A N 1
ATOM 817 C CA . ALA A 1 102 ? -6.030 -10.456 -2.215 1.00 95.50 102 ALA A CA 1
ATOM 818 C C . ALA A 1 102 ? -7.408 -10.413 -2.906 1.00 95.50 102 ALA A C 1
ATOM 820 O O . ALA A 1 102 ? -7.565 -10.914 -4.018 1.00 95.50 102 ALA A O 1
ATOM 821 N N . ARG A 1 103 ? -8.423 -9.796 -2.278 1.00 95.31 103 ARG A N 1
ATOM 822 C CA . ARG A 1 103 ? -9.734 -9.592 -2.921 1.00 95.31 103 ARG A CA 1
ATOM 823 C C . ARG A 1 103 ? -9.664 -8.593 -4.072 1.00 95.31 103 ARG A C 1
ATOM 825 O O . ARG A 1 103 ? -10.264 -8.858 -5.107 1.00 95.31 103 ARG A O 1
ATOM 832 N N . LEU A 1 104 ? -8.932 -7.487 -3.907 1.00 95.44 104 LEU A N 1
ATOM 833 C CA . LEU A 1 104 ? -8.703 -6.532 -4.998 1.00 95.44 104 LEU A CA 1
ATOM 834 C C . LEU A 1 104 ? -7.987 -7.202 -6.175 1.00 95.44 104 LEU A C 1
ATOM 836 O O . LEU A 1 104 ? -8.382 -7.013 -7.320 1.00 95.44 104 LEU A O 1
ATOM 840 N N . GLU A 1 105 ? -6.976 -8.027 -5.896 1.00 93.81 105 GLU A N 1
ATOM 841 C CA . GLU A 1 105 ? -6.268 -8.796 -6.922 1.00 93.81 105 GLU A CA 1
ATOM 842 C C . GLU A 1 105 ? -7.200 -9.770 -7.657 1.00 93.81 105 GLU A C 1
ATOM 844 O O . GLU A 1 105 ? -7.208 -9.811 -8.888 1.00 93.81 105 GLU A O 1
ATOM 849 N N . ALA A 1 106 ? -8.027 -10.522 -6.925 1.00 94.44 106 ALA A N 1
ATOM 850 C CA . ALA A 1 106 ? -8.991 -11.437 -7.529 1.00 94.44 106 ALA A CA 1
ATOM 851 C C . ALA A 1 106 ? -9.994 -10.703 -8.435 1.00 94.44 106 ALA A C 1
ATOM 853 O O . ALA A 1 106 ? -10.280 -11.175 -9.537 1.00 94.44 106 ALA A O 1
ATOM 854 N N . GLU A 1 107 ? -10.503 -9.548 -8.001 1.00 93.88 107 GLU A N 1
ATOM 855 C CA . GLU A 1 107 ? -11.416 -8.733 -8.803 1.00 93.88 107 GLU A CA 1
ATOM 856 C C . GLU A 1 107 ? -10.728 -8.156 -10.045 1.00 93.88 107 GLU A C 1
ATOM 858 O O . GLU A 1 107 ? -11.279 -8.218 -11.144 1.00 93.88 107 GLU A O 1
ATOM 863 N N . TRP A 1 108 ? -9.497 -7.663 -9.906 1.00 91.19 108 TRP A N 1
ATOM 864 C CA . TRP A 1 108 ? -8.695 -7.205 -11.036 1.00 91.19 108 TRP A CA 1
ATOM 865 C C . TRP A 1 108 ? -8.519 -8.305 -12.095 1.00 91.19 108 TRP A C 1
ATOM 867 O O . TRP A 1 108 ? -8.794 -8.074 -13.273 1.00 91.19 108 TRP A O 1
ATOM 877 N N . ILE A 1 109 ? -8.150 -9.525 -11.687 1.00 90.06 109 ILE A N 1
ATOM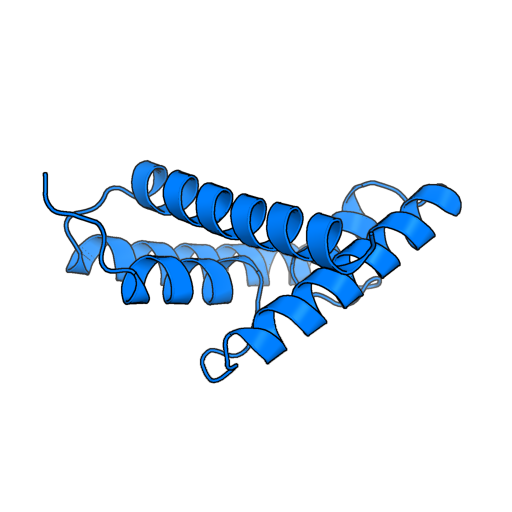 878 C CA . ILE A 1 109 ? -8.004 -10.675 -12.597 1.00 90.06 109 ILE A CA 1
ATOM 879 C C . ILE A 1 109 ? -9.321 -10.994 -13.313 1.00 90.06 109 ILE A C 1
ATOM 881 O O . ILE A 1 109 ? -9.304 -11.351 -14.491 1.00 90.06 109 ILE A O 1
ATOM 885 N N . GLN A 1 110 ? -10.456 -10.882 -12.623 1.00 91.56 110 GLN A N 1
ATOM 886 C CA . GLN A 1 110 ? -11.770 -11.114 -13.223 1.00 91.56 110 GLN A CA 1
ATOM 887 C C . GLN A 1 110 ? -12.133 -10.047 -14.260 1.00 91.56 110 GLN A C 1
ATOM 889 O O . GLN A 1 110 ? -12.693 -10.400 -15.291 1.00 91.56 110 GLN A O 1
ATOM 894 N N . ARG A 1 111 ? -11.779 -8.774 -14.031 1.00 85.31 111 ARG A N 1
ATOM 895 C CA . ARG A 1 111 ? -12.039 -7.669 -14.975 1.00 85.31 111 ARG A CA 1
ATOM 896 C C . ARG A 1 111 ? -11.182 -7.725 -16.248 1.00 85.31 111 ARG A C 1
ATOM 898 O O . ARG A 1 111 ? -11.534 -7.090 -17.235 1.00 85.31 111 ARG A O 1
ATOM 905 N N . MET A 1 112 ? -10.060 -8.447 -16.231 1.00 72.81 112 MET A N 1
ATOM 906 C CA . MET A 1 112 ? -9.181 -8.624 -17.397 1.00 72.81 112 MET A CA 1
ATOM 907 C C . MET A 1 112 ? -9.571 -9.794 -18.317 1.00 72.81 112 MET A C 1
ATOM 909 O O . MET A 1 112 ? -8.928 -9.979 -19.351 1.00 72.81 112 MET A O 1
ATOM 913 N N . ARG A 1 113 ? -10.555 -10.612 -17.930 1.00 58.91 113 ARG A N 1
ATOM 914 C CA . ARG A 1 113 ? -11.063 -11.738 -18.729 1.00 58.91 113 ARG A CA 1
ATOM 915 C C . ARG A 1 113 ? -12.285 -11.328 -19.533 1.00 58.91 113 ARG A C 1
ATOM 917 O O . ARG A 1 113 ? -12.404 -11.849 -20.662 1.00 58.91 113 ARG A O 1
#

Secondary structure (DSSP, 8-state):
-PPP-HHHHHHHHHHHTT--TT--HHHHHHHHHHHHHHHHHHHHTT--HHHHHHHHTT--TT--HHHHHHHHHHHHHHHHHHHHHHS--HHHHHHHHHHHHHHHHHHHHHHT-

=== Feature glossary ===
Each block in this record encodes a different view of the same protein. In brief:

Predicted aligned error. PAE(i, j) answers: if I align the predicted and true structures on residue i, how far off (in Å) do I expect residue j to be? A block-diagonal PAE matrix with low values on the blocks and high values off-diagonal is the signature of a multi-domain protein with confidently predicted domains but uncertain inter-domain orientation.

Contact-map, Ramachandran, and PAE plots. Plot images: a contact map (which residues are close in 3D, as an N×N binary image), a Ramachandran scatter (backbone torsion angles, revealing secondary-structure composition at a glance), and — for AlphaFold structures — a PAE heatmap (pairwise prediction confidence).

Backbone torsions (φ/ψ). φ (phi) and ψ (psi) are the two rotatable backbone dihedrals per residue: φ is the C(i-1)–N–Cα–C torsion, ψ is the N–Cα–C–N(i+1) torsion, both in degrees on (−180°, 180°]. α-helical residues cluster near (−60°, −45°); β-strand residues near (−120°, +130°). A Ramachandran plot is simply a scatter of (φ, ψ) for every residue.

Foldseek 3Di. A 3Di character summarizes, for each residue, the relative orientation of the Cα frame of its nearest spatial neighbor. Because it encodes fold topology rather than chemistry, 3Di alignments detect remote structural similarity that sequence alignment misses.

Radius of gyration, Cα contacts, bounding box. Three whole-structure scalars: the radius of gyration (RMS distance of Cα from centroid, in Å), the count of Cα–Cα contacts (pairs closer than 8 Å and separated by more than four residues in sequence — i.e. tertiary, not local, contacts), and the bounding-box dimensions. Together they distinguish compact globular folds from extended fibres or disordered chains.

Sequence. Sequence gives the chain of amino acids in standard one-letter code (A=alanine, C=cysteine, …, Y=tyrosine), read N→C. It is the only feature that is directly encoded by the gene; all structural features are derived from the folded form of this sequence.

mmCIF coordinates. Atomic coordinates in PDBx/mmCIF format — the same representation the Protein Data Bank distributes. Each line of the _atom_site loop places one backbone atom in Cartesian space (units: ångströms, origin: arbitrary).

Secondary structure (3-state, P-SEA). Three-state secondary structure (P-SEA) collapses the eight DSSP classes into helix (a), strand (b), and coil (c). P-SEA assigns these from Cα geometry alone — distances and angles — without requiring backbone oxygens, so it works on any Cα trace.

InterPro / GO / CATH / organism. Functional annotations link the protein to curated databases. InterPro entries identify conserved domains and families by matching the sequence against member-database signatures (Pfam, PROSITE, CDD, …). Gene Ontology (GO) terms describe molecular function, biological process, and cellular component in a controlled vocabulary. CATH places the structure in a hierarchical fold classification (Class/Architecture/Topology/Homologous-superfamily). The organism is the source species.

B-factor. B-factor (Debye–Waller factor) reflects atomic displacement in the crystal lattice. It is an experimental observable (units Å²), not a prediction; low values mean the atom is pinned down, high values mean it moves or is heterogeneous across the crystal.

Rendered structure images. Structure images are PyMOL renders from six orthogonal camera directions. Cartoon representation draws helices as coils and strands as arrows; sticks shows the backbone as bonds; surface shows the solvent-excluded envelope. Rainbow coloring maps sequence position to hue (blue→red, N→C); chain coloring assigns a distinct color per polypeptide.

Solvent-accessible surface area. Solvent-accessible surface area (SASA) is the area in Å² traced out by the centre of a 1.4 Å probe sphere (a water molecule) rolled over the protein's van der Waals surface (Shrake–Rupley / Lee–Richards construction). Buried residues have near-zero SASA; fully exposed residues can exceed 200 Å². The total SASA scales roughly with the number of surface residues.

Secondary structure (8-state, DSSP). The SS8 string is DSSP's per-residue secondary-structure call. α-helix (H) means an i→i+4 H-bond ladder; β-strand (E) means the residue participates in a β-sheet; 3₁₀ (G) and π (I) are tighter and wider helices; T/S are turns/bends; '-' is loop.

pLDDT. For AlphaFold models, the B-factor field carries pLDDT — the model's own estimate of local accuracy on a 0–100 scale. Regions with pLDDT<50 should be treated as essentially unmodeled; they often correspond to intrinsically disordered segments.

Nearest PDB structures. Nearest PDB neighbors are the top structural matches found by Foldseek when searching this structure against the entire Protein Data Bank. Each hit reports a TM-score (0 to 1; >0.5 almost always implies the same fold) and an E-value. These are *structural* homologs — they may share no detectable sequence similarity.